Protein AF-A0A976SJD8-F1 (afdb_monomer_lite)

Structure (mmCIF, N/CA/C/O backbone):
data_AF-A0A976SJD8-F1
#
_entry.id   AF-A0A976SJD8-F1
#
loop_
_atom_site.group_PDB
_atom_site.id
_atom_site.type_symbol
_atom_site.label_atom_id
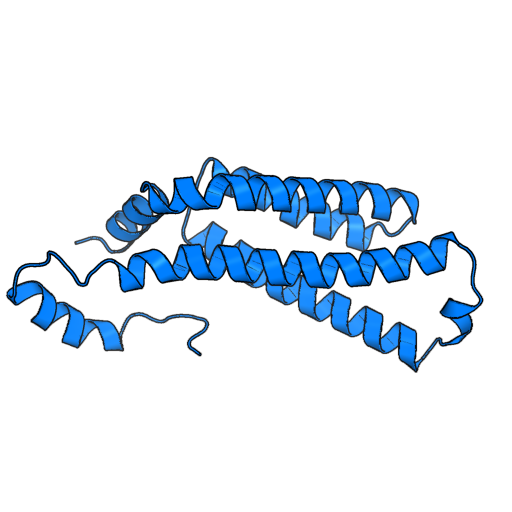_atom_site.label_alt_id
_atom_site.label_comp_id
_atom_site.label_asym_id
_atom_site.label_entity_id
_atom_site.label_seq_id
_atom_site.pdbx_PDB_ins_code
_atom_site.Cartn_x
_atom_site.Cartn_y
_atom_site.Cartn_z
_atom_site.occupancy
_atom_site.B_iso_or_equiv
_atom_site.auth_seq_id
_atom_site.auth_comp_id
_atom_site.auth_asym_id
_atom_site.auth_atom_id
_atom_site.pdbx_PDB_model_num
ATOM 1 N N . MET A 1 1 ? 26.470 -10.036 -21.284 1.00 49.03 1 MET A N 1
ATOM 2 C CA . MET A 1 1 ? 25.476 -8.949 -21.304 1.00 49.03 1 MET A CA 1
ATOM 3 C C . MET A 1 1 ? 25.027 -8.774 -19.870 1.00 49.03 1 MET A C 1
ATOM 5 O O . MET A 1 1 ? 24.767 -9.789 -19.232 1.00 49.03 1 MET A O 1
ATOM 9 N N . ASP A 1 2 ? 25.121 -7.561 -19.330 1.00 46.69 2 ASP A N 1
ATOM 10 C CA . ASP A 1 2 ? 24.911 -7.318 -17.902 1.00 46.69 2 ASP A CA 1
ATOM 11 C C . ASP A 1 2 ? 23.404 -7.341 -17.617 1.00 46.69 2 ASP A C 1
ATOM 13 O O . ASP A 1 2 ? 22.650 -6.520 -18.135 1.00 46.69 2 ASP A O 1
ATOM 17 N N . TYR A 1 3 ? 22.942 -8.336 -16.862 1.00 47.59 3 TYR A N 1
ATOM 18 C CA . TYR A 1 3 ? 21.511 -8.598 -16.640 1.00 47.59 3 TYR A CA 1
ATOM 19 C C . TYR A 1 3 ? 20.806 -7.408 -15.959 1.00 47.59 3 TYR A C 1
ATOM 21 O O . TYR A 1 3 ? 19.612 -7.169 -16.147 1.00 47.59 3 TYR A O 1
ATOM 29 N N . ASP A 1 4 ? 21.578 -6.629 -15.199 1.00 47.62 4 ASP A N 1
ATOM 30 C CA . ASP A 1 4 ? 21.141 -5.397 -14.551 1.00 47.62 4 ASP A CA 1
ATOM 31 C C . ASP A 1 4 ? 20.904 -4.251 -15.547 1.00 47.62 4 ASP A C 1
ATOM 33 O O . ASP A 1 4 ? 20.034 -3.416 -15.299 1.00 47.62 4 ASP A O 1
ATOM 37 N N . GLU A 1 5 ? 21.620 -4.209 -16.678 1.00 49.66 5 GLU A N 1
ATOM 38 C CA . GLU A 1 5 ? 21.401 -3.210 -17.734 1.00 49.66 5 GLU A CA 1
ATOM 39 C C . GLU A 1 5 ? 20.125 -3.516 -18.532 1.00 49.66 5 GLU A C 1
ATOM 41 O O . GLU A 1 5 ? 19.292 -2.626 -18.687 1.00 49.66 5 GLU A O 1
ATOM 46 N N . GLU A 1 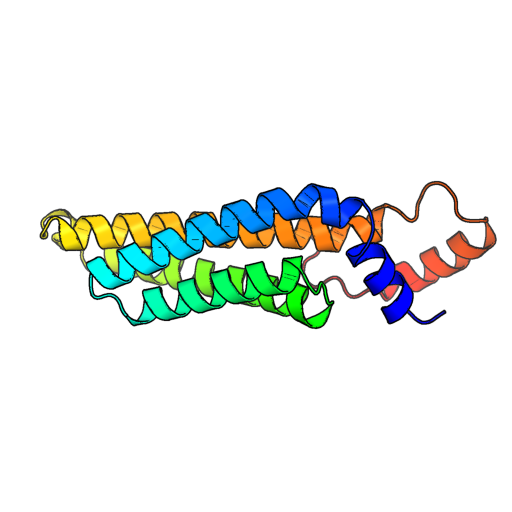6 ? 19.885 -4.773 -18.926 1.00 51.97 6 GLU A N 1
ATOM 47 C CA . GLU A 1 6 ? 18.648 -5.168 -19.630 1.00 51.97 6 GLU A CA 1
ATOM 48 C C . GLU A 1 6 ? 17.393 -4.979 -18.765 1.00 51.97 6 GLU A C 1
ATOM 50 O O . GLU A 1 6 ? 16.363 -4.490 -19.238 1.00 51.97 6 GLU A O 1
ATOM 55 N N . LEU A 1 7 ? 17.451 -5.338 -17.478 1.00 53.47 7 LEU A N 1
ATOM 56 C CA . LEU A 1 7 ? 16.307 -5.191 -16.578 1.00 53.47 7 LEU A CA 1
ATOM 57 C C . LEU A 1 7 ? 16.026 -3.717 -16.256 1.00 53.47 7 LEU A C 1
ATOM 59 O O . LEU A 1 7 ? 14.864 -3.326 -16.128 1.00 53.47 7 LEU A O 1
ATOM 63 N N . LYS A 1 8 ? 17.073 -2.890 -16.163 1.00 52.78 8 LYS A N 1
ATOM 64 C CA . LYS A 1 8 ? 16.961 -1.436 -16.004 1.00 52.78 8 LYS A CA 1
ATOM 65 C C . LYS A 1 8 ? 16.375 -0.779 -17.252 1.00 52.78 8 LYS A C 1
ATOM 67 O O . LYS A 1 8 ? 15.455 0.018 -17.100 1.00 52.78 8 LYS A O 1
ATOM 72 N N . ASP A 1 9 ? 16.825 -1.158 -18.445 1.00 53.09 9 ASP A N 1
ATOM 73 C CA . ASP A 1 9 ? 16.273 -0.664 -19.711 1.00 53.09 9 ASP A CA 1
ATOM 74 C C . ASP A 1 9 ? 14.815 -1.103 -19.892 1.00 53.09 9 ASP A C 1
ATOM 76 O O . ASP A 1 9 ? 13.975 -0.317 -20.326 1.00 53.09 9 ASP A O 1
ATOM 80 N N . THR A 1 10 ? 14.452 -2.313 -19.456 1.00 55.28 10 THR A N 1
ATOM 81 C CA . THR A 1 10 ? 13.058 -2.776 -19.540 1.00 55.28 10 THR A CA 1
ATOM 82 C C . THR A 1 10 ? 12.154 -2.105 -18.499 1.00 55.28 10 THR A C 1
ATOM 84 O O . THR A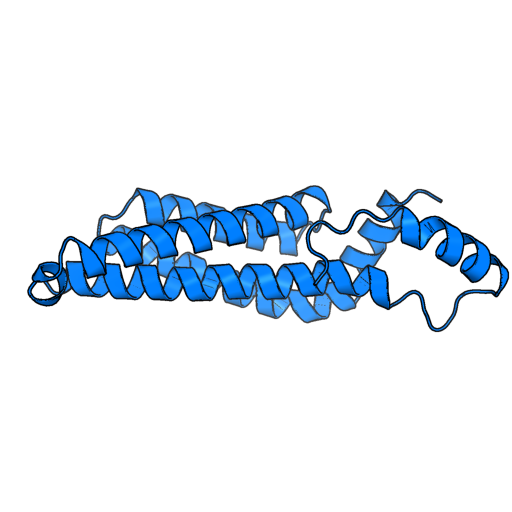 1 10 ? 11.008 -1.771 -18.802 1.00 55.28 10 THR A O 1
ATOM 87 N N . LEU A 1 11 ? 12.659 -1.833 -17.291 1.00 55.66 11 LEU A N 1
ATOM 88 C CA . LEU A 1 11 ? 11.973 -1.010 -16.285 1.00 55.66 11 LEU A CA 1
ATOM 89 C C . LEU A 1 11 ? 11.895 0.476 -16.678 1.00 55.66 11 LEU A C 1
ATOM 91 O O . LEU A 1 11 ? 11.075 1.198 -16.120 1.00 55.66 11 LEU A O 1
ATOM 95 N N . GLN A 1 12 ? 12.732 0.935 -17.611 1.00 53.56 12 GLN A N 1
ATOM 96 C CA . GLN A 1 12 ? 12.678 2.276 -18.199 1.00 53.56 12 GLN A CA 1
ATOM 97 C C . GLN A 1 12 ? 11.912 2.333 -19.533 1.00 53.56 12 GLN A C 1
ATOM 99 O O . GLN A 1 12 ? 11.677 3.428 -20.035 1.00 53.56 12 GLN A O 1
ATOM 104 N N . SER A 1 13 ? 11.503 1.190 -20.093 1.00 55.72 13 SER A N 1
ATOM 105 C CA . SER A 1 13 ? 10.782 1.102 -21.372 1.00 55.72 13 SER A CA 1
ATOM 106 C C . SER A 1 13 ? 9.308 1.540 -21.280 1.00 55.72 13 SER A C 1
ATOM 108 O O . SER A 1 13 ? 8.735 1.602 -20.186 1.00 55.72 13 SER A O 1
ATOM 110 N N . ASP A 1 14 ? 8.668 1.739 -22.442 1.00 52.22 14 ASP A N 1
ATOM 111 C CA . ASP A 1 14 ? 7.238 2.068 -22.657 1.00 52.22 14 ASP A CA 1
ATOM 112 C C . ASP A 1 14 ? 6.257 1.262 -21.775 1.00 52.22 14 ASP A C 1
ATOM 114 O O . ASP A 1 14 ? 5.140 1.682 -21.455 1.00 52.22 14 ASP A O 1
ATOM 118 N N . LEU A 1 15 ? 6.672 0.072 -21.342 1.00 54.44 15 LEU A N 1
ATOM 119 C CA . LEU A 1 15 ? 5.874 -0.836 -20.534 1.00 54.44 15 LEU A CA 1
ATOM 120 C C . LEU A 1 15 ? 5.741 -0.386 -19.070 1.00 54.44 15 LEU A C 1
ATOM 122 O O . LEU A 1 15 ? 4.659 -0.510 -18.488 1.00 54.44 15 LEU A O 1
ATOM 126 N N . PHE A 1 16 ? 6.785 0.208 -18.489 1.00 63.91 16 PHE A N 1
ATOM 127 C CA . PHE A 1 16 ? 6.686 0.885 -17.194 1.00 63.91 16 PHE A CA 1
ATOM 128 C C . PHE A 1 16 ? 5.857 2.164 -17.302 1.00 63.91 16 PHE A C 1
ATOM 130 O O . PHE A 1 16 ? 5.023 2.441 -16.438 1.00 63.91 16 PHE A O 1
ATOM 137 N N . GLU A 1 17 ? 6.013 2.896 -18.405 1.00 62.31 17 GLU A N 1
ATOM 138 C CA . GLU A 1 17 ? 5.270 4.125 -18.673 1.00 62.31 17 GLU A CA 1
ATOM 139 C C . GLU A 1 17 ? 3.753 3.868 -18.678 1.00 62.31 17 GLU A C 1
ATOM 141 O O . GLU A 1 17 ? 3.000 4.585 -18.013 1.00 62.31 17 GLU A O 1
ATOM 146 N N . SER A 1 18 ? 3.311 2.755 -19.280 1.00 68.19 18 SER A N 1
ATOM 147 C CA . SER A 1 18 ? 1.899 2.338 -19.282 1.00 68.19 18 SER A CA 1
ATOM 148 C C . SER A 1 18 ? 1.322 2.008 -17.892 1.00 68.19 18 SER A C 1
ATOM 150 O O . SER A 1 18 ? 0.116 2.146 -17.679 1.00 68.19 18 SER A O 1
ATOM 152 N N . HIS A 1 19 ? 2.166 1.616 -16.927 1.00 76.31 19 HIS A N 1
ATOM 153 C CA . HIS A 1 19 ? 1.756 1.270 -15.558 1.00 76.31 19 HIS A CA 1
ATOM 154 C C . HIS A 1 19 ? 2.015 2.390 -14.536 1.00 76.31 19 HIS A C 1
ATOM 156 O O . HIS A 1 19 ? 1.460 2.364 -13.433 1.00 76.31 19 HIS A O 1
ATOM 162 N N . SER A 1 20 ? 2.815 3.393 -14.903 1.00 81.12 20 SER A N 1
ATOM 163 C CA . SER A 1 20 ? 3.207 4.516 -14.046 1.00 81.12 20 SER A CA 1
ATOM 164 C C . SER A 1 20 ? 2.008 5.328 -13.541 1.00 81.12 20 SER A C 1
ATOM 166 O O . SER A 1 20 ? 1.957 5.694 -12.367 1.00 81.12 20 SER A O 1
ATOM 168 N N . SER A 1 21 ? 0.996 5.538 -14.388 1.00 85.56 21 SER A N 1
ATOM 169 C CA . SER A 1 21 ? -0.238 6.255 -14.046 1.00 85.56 21 SER A CA 1
ATOM 170 C C . SER A 1 21 ? -1.061 5.518 -12.983 1.00 85.56 21 SER A C 1
ATOM 172 O O . SER A 1 21 ? -1.553 6.139 -12.038 1.00 85.56 21 SER A O 1
ATOM 174 N N . TYR A 1 22 ? -1.146 4.187 -13.075 1.00 87.06 22 TYR A N 1
ATOM 175 C CA . TYR A 1 22 ? -1.802 3.351 -12.069 1.00 87.06 22 TYR A CA 1
ATOM 176 C C . TYR A 1 22 ? -1.043 3.365 -10.742 1.00 87.06 22 TYR A C 1
ATOM 178 O O . TYR A 1 22 ? -1.665 3.483 -9.688 1.00 87.06 22 TYR A O 1
ATOM 186 N N . LEU A 1 23 ? 0.291 3.293 -10.778 1.00 89.50 23 LEU A N 1
ATOM 187 C CA . LEU A 1 23 ? 1.126 3.395 -9.577 1.00 89.50 23 LEU A CA 1
ATOM 188 C C . LEU A 1 23 ? 1.012 4.778 -8.921 1.00 89.50 23 LEU A C 1
ATOM 190 O O . LEU A 1 23 ? 0.907 4.861 -7.700 1.00 89.50 23 LEU A O 1
ATOM 194 N N . ALA A 1 24 ? 0.962 5.855 -9.710 1.00 90.44 24 ALA A N 1
ATOM 195 C CA . ALA A 1 24 ? 0.755 7.213 -9.206 1.00 90.44 24 ALA A CA 1
ATOM 196 C C . ALA A 1 24 ? -0.616 7.355 -8.536 1.00 90.44 24 ALA A C 1
ATOM 198 O O . ALA A 1 24 ? -0.723 7.898 -7.435 1.00 90.44 24 ALA A O 1
ATOM 199 N N . PHE A 1 25 ? -1.660 6.820 -9.172 1.00 92.81 25 PHE A N 1
ATOM 200 C CA . PHE A 1 25 ? -3.009 6.821 -8.622 1.00 92.81 25 PHE A CA 1
ATOM 201 C C . PHE A 1 25 ? -3.095 6.020 -7.317 1.00 92.81 25 PHE A C 1
ATOM 203 O O . PHE A 1 25 ? -3.610 6.526 -6.320 1.00 92.81 25 PHE A O 1
ATOM 210 N N . LEU A 1 26 ? -2.539 4.806 -7.279 1.00 93.75 26 LEU A N 1
ATOM 211 C CA . LEU A 1 26 ? -2.496 3.993 -6.062 1.00 93.75 26 LEU A CA 1
ATOM 212 C C . LEU A 1 26 ? -1.691 4.679 -4.953 1.00 93.75 26 LEU A C 1
ATOM 214 O O . LEU A 1 26 ? -2.146 4.728 -3.813 1.00 93.75 26 LEU A O 1
ATOM 218 N N . SER A 1 27 ? -0.546 5.279 -5.284 1.00 93.88 27 SER A N 1
ATOM 219 C CA . SER A 1 27 ? 0.247 6.075 -4.345 1.00 93.88 27 SER A CA 1
ATOM 220 C C . SER A 1 27 ? -0.569 7.224 -3.752 1.00 93.88 27 SER A C 1
ATOM 222 O O . SER A 1 27 ? -0.528 7.453 -2.545 1.00 93.88 27 SER A O 1
ATOM 224 N N . PHE A 1 28 ? -1.335 7.943 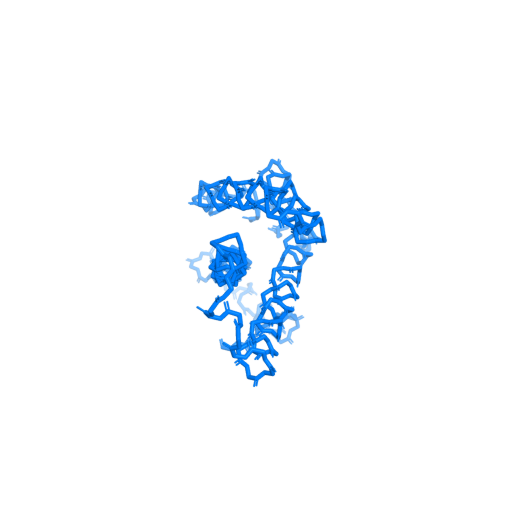-4.572 1.00 95.69 28 PHE A N 1
ATOM 225 C CA . PHE A 1 28 ? -2.206 9.018 -4.101 1.00 95.69 28 PHE A CA 1
ATOM 226 C C . PHE A 1 28 ? -3.302 8.501 -3.156 1.00 95.69 28 PHE A C 1
ATOM 228 O O . PHE A 1 28 ? -3.513 9.067 -2.084 1.00 95.69 28 PHE A O 1
ATOM 235 N N . LEU A 1 29 ? -3.951 7.386 -3.503 1.00 96.38 29 LEU A N 1
ATOM 236 C CA . LEU A 1 29 ? -4.947 6.734 -2.650 1.00 96.38 29 LEU A CA 1
ATOM 237 C C . LEU A 1 29 ? -4.372 6.282 -1.298 1.00 96.38 29 LEU A C 1
ATOM 239 O O . LEU A 1 29 ? -5.035 6.430 -0.269 1.00 96.38 29 LEU A O 1
ATOM 243 N N . ILE A 1 30 ? -3.138 5.774 -1.284 1.00 94.94 30 ILE A N 1
ATOM 244 C CA . ILE A 1 30 ? -2.421 5.396 -0.059 1.00 94.94 30 ILE A CA 1
ATOM 245 C C . ILE A 1 30 ? -2.117 6.634 0.797 1.00 94.94 30 ILE A C 1
ATOM 247 O O . ILE A 1 30 ? -2.290 6.598 2.014 1.00 94.94 30 ILE A O 1
ATOM 251 N N . LEU A 1 31 ? -1.721 7.753 0.183 1.00 95.81 31 LEU A N 1
ATOM 252 C CA . LEU A 1 31 ? -1.468 9.005 0.905 1.00 95.81 31 LEU A CA 1
ATOM 253 C C . LEU A 1 31 ? -2.751 9.617 1.492 1.00 95.81 31 LEU A C 1
ATOM 255 O O . LEU A 1 31 ? -2.712 10.201 2.576 1.00 95.81 31 LEU A O 1
ATOM 259 N N . ILE A 1 32 ? -3.903 9.433 0.838 1.00 95.31 32 ILE A N 1
ATOM 260 C CA . ILE A 1 32 ? -5.203 9.749 1.447 1.00 95.31 32 ILE A CA 1
ATOM 261 C C . ILE A 1 32 ? -5.443 8.857 2.671 1.00 95.31 32 ILE A C 1
ATOM 263 O O . ILE A 1 32 ? -5.813 9.371 3.729 1.00 95.31 32 ILE A O 1
ATOM 267 N N . SER A 1 33 ? -5.193 7.546 2.562 1.00 94.06 33 SER A N 1
ATOM 268 C CA . SER A 1 33 ? -5.327 6.620 3.698 1.00 94.06 33 SER A CA 1
ATOM 269 C C . SER A 1 33 ? -4.434 7.025 4.874 1.00 94.06 33 SER A C 1
ATOM 271 O O . SER A 1 33 ? -4.887 7.062 6.016 1.00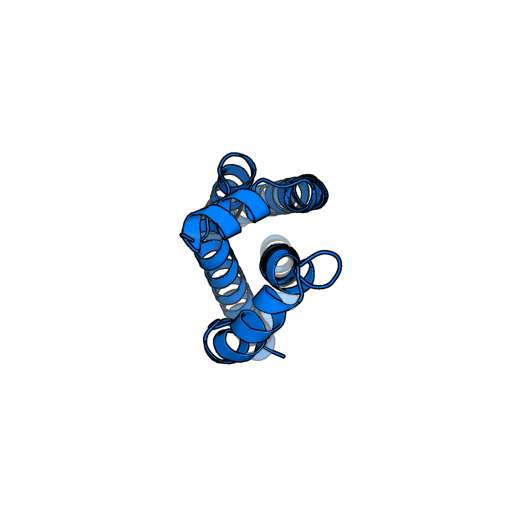 94.06 33 SER A O 1
ATOM 273 N N . PHE A 1 34 ? -3.190 7.433 4.606 1.00 95.31 34 PHE A N 1
ATOM 274 C CA . PHE A 1 34 ? -2.292 8.014 5.607 1.00 95.31 34 PHE A CA 1
ATOM 275 C C . PHE A 1 34 ? -2.946 9.171 6.382 1.00 95.31 34 PHE A C 1
ATOM 277 O O . PHE A 1 34 ? -2.948 9.157 7.616 1.00 95.31 34 PHE A O 1
ATOM 284 N N . GLY A 1 35 ? -3.544 10.143 5.683 1.00 92.75 35 GLY A N 1
ATOM 285 C CA . GLY A 1 35 ? -4.234 11.266 6.323 1.00 92.75 35 GLY A CA 1
ATOM 286 C C . GLY A 1 35 ? -5.427 10.822 7.177 1.00 92.75 35 GLY A C 1
ATOM 287 O O . GLY A 1 35 ? -5.649 11.351 8.269 1.00 92.75 35 GLY A O 1
ATOM 288 N N . LEU A 1 36 ? -6.160 9.804 6.724 1.00 94.50 36 LEU A N 1
ATOM 289 C CA . LEU A 1 36 ? -7.286 9.236 7.465 1.00 94.50 36 LEU A CA 1
ATOM 290 C C . LEU A 1 36 ? -6.835 8.467 8.718 1.00 94.50 36 LEU A C 1
ATOM 292 O O . LEU A 1 36 ? -7.488 8.577 9.754 1.00 94.50 36 LEU A O 1
ATOM 296 N N . HIS A 1 37 ? -5.693 7.773 8.683 1.00 93.81 37 HIS A N 1
ATOM 297 C CA . HIS A 1 37 ? -5.119 7.130 9.874 1.00 93.81 37 HIS A CA 1
ATOM 298 C C . HIS A 1 37 ? -4.616 8.131 10.911 1.00 93.81 37 HIS A C 1
ATOM 300 O O . HIS A 1 37 ? -4.759 7.885 12.110 1.00 93.81 37 HIS A O 1
ATOM 306 N N . ILE A 1 38 ? -4.087 9.284 10.482 1.00 93.81 38 ILE A N 1
ATOM 307 C CA . ILE A 1 38 ? -3.801 10.396 11.403 1.00 93.81 38 ILE A CA 1
ATOM 308 C C . ILE A 1 38 ? -5.093 10.851 12.081 1.00 93.81 38 ILE A C 1
ATOM 310 O O . ILE A 1 38 ? -5.125 11.002 13.302 1.00 93.81 38 ILE A O 1
ATOM 314 N N . TYR A 1 39 ? -6.167 11.029 11.307 1.00 91.12 39 TYR A N 1
ATOM 315 C CA . TYR A 1 39 ? -7.464 11.448 11.834 1.00 91.12 39 TYR A CA 1
ATOM 316 C C . TYR A 1 39 ? -8.045 10.449 12.850 1.00 91.12 39 TYR A C 1
ATOM 318 O O . TYR A 1 39 ? -8.643 10.856 13.846 1.00 91.12 39 TYR A O 1
ATOM 326 N N . THR A 1 40 ? -7.835 9.143 12.657 1.00 90.44 40 THR A N 1
ATOM 327 C CA . THR A 1 40 ? -8.250 8.105 13.617 1.00 90.44 40 THR A CA 1
ATOM 328 C C . THR A 1 40 ? -7.228 7.840 14.729 1.00 90.44 40 THR A C 1
ATOM 330 O O . THR A 1 40 ? -7.402 6.887 15.487 1.00 90.44 40 THR A O 1
ATOM 333 N N . TYR A 1 41 ? -6.180 8.663 14.856 1.00 88.50 41 TYR A N 1
ATOM 334 C CA . TYR A 1 41 ? -5.092 8.522 15.835 1.00 88.50 41 TYR A CA 1
ATOM 335 C C . TYR A 1 41 ? -4.322 7.189 15.756 1.00 88.50 41 TYR A C 1
ATOM 337 O O . TYR A 1 41 ? -3.723 6.753 16.740 1.00 88.50 41 TYR A O 1
ATOM 345 N N . ASN A 1 42 ? -4.295 6.543 14.587 1.00 88.75 42 ASN A N 1
ATOM 346 C CA . ASN A 1 42 ? -3.515 5.330 14.349 1.00 88.75 42 ASN A CA 1
ATOM 347 C C . ASN A 1 42 ? -2.175 5.682 13.683 1.00 88.75 42 ASN A C 1
ATOM 349 O O . ASN A 1 42 ? -1.990 5.588 12.470 1.00 88.75 42 ASN A O 1
ATOM 353 N N . THR A 1 43 ? -1.223 6.122 14.504 1.00 91.12 43 THR A N 1
ATOM 354 C CA . THR A 1 43 ? 0.081 6.615 14.038 1.00 91.12 43 THR A CA 1
ATOM 355 C C . THR A 1 43 ? 0.935 5.535 13.378 1.00 91.12 43 THR A C 1
ATOM 357 O O . THR A 1 43 ? 1.646 5.832 12.421 1.00 91.12 43 THR A O 1
ATOM 360 N N . ALA A 1 44 ? 0.848 4.285 13.839 1.00 91.38 44 ALA A N 1
ATOM 361 C CA . ALA A 1 44 ? 1.594 3.173 13.256 1.00 91.38 44 ALA A CA 1
ATOM 362 C C . ALA A 1 44 ? 1.167 2.917 11.801 1.00 91.38 44 ALA A C 1
ATOM 364 O O . ALA A 1 44 ? 2.014 2.866 10.908 1.00 91.38 44 ALA A O 1
ATOM 365 N N . ASN A 1 45 ? -0.143 2.841 11.551 1.00 92.19 45 ASN A N 1
ATOM 366 C CA . ASN A 1 45 ? -0.673 2.636 10.205 1.00 92.19 45 ASN A CA 1
ATOM 367 C C . ASN A 1 45 ? -0.453 3.861 9.312 1.00 92.19 45 ASN A C 1
ATOM 369 O O . ASN A 1 45 ? -0.151 3.707 8.131 1.00 92.19 45 ASN A O 1
ATOM 373 N N . ALA A 1 46 ? -0.523 5.070 9.878 1.00 94.31 46 ALA A N 1
ATOM 374 C CA . ALA A 1 46 ? -0.173 6.288 9.159 1.00 94.31 46 ALA A CA 1
ATOM 375 C C . ALA A 1 46 ? 1.277 6.234 8.641 1.00 94.31 46 ALA A C 1
ATOM 377 O O . ALA A 1 46 ? 1.511 6.427 7.451 1.00 94.31 46 ALA A O 1
ATOM 378 N N . ILE A 1 47 ? 2.253 5.914 9.496 1.00 95.62 47 ILE A N 1
ATOM 379 C CA . ILE A 1 47 ? 3.667 5.834 9.092 1.00 95.62 47 ILE A CA 1
ATOM 380 C C . ILE A 1 47 ? 3.876 4.766 8.012 1.00 95.62 47 ILE A C 1
ATOM 382 O O . ILE A 1 47 ? 4.577 5.020 7.033 1.00 95.62 47 ILE A O 1
ATOM 386 N N . ALA A 1 48 ? 3.245 3.599 8.161 1.00 94.00 48 ALA A N 1
ATOM 387 C CA . ALA A 1 48 ? 3.312 2.525 7.173 1.00 94.00 48 ALA A CA 1
ATOM 388 C C . ALA A 1 48 ? 2.789 2.959 5.791 1.00 94.00 48 ALA A C 1
ATOM 390 O O . ALA A 1 48 ? 3.471 2.780 4.779 1.00 94.00 48 ALA A O 1
ATOM 391 N N . ASN A 1 49 ? 1.617 3.598 5.750 1.00 93.75 49 ASN A N 1
ATOM 392 C CA . ASN A 1 49 ? 1.028 4.088 4.505 1.00 93.75 49 ASN A CA 1
ATOM 393 C C . ASN A 1 49 ? 1.832 5.250 3.906 1.00 93.75 49 ASN A C 1
ATOM 395 O O . ASN A 1 49 ? 2.031 5.295 2.694 1.00 93.75 49 ASN A O 1
ATOM 399 N N . LEU A 1 50 ? 2.373 6.151 4.731 1.00 96.00 50 LEU A N 1
ATOM 400 C CA . LEU A 1 50 ? 3.266 7.208 4.255 1.00 96.00 50 LEU A CA 1
ATOM 401 C C . LEU A 1 50 ? 4.511 6.621 3.576 1.00 96.00 50 LEU A C 1
ATOM 403 O O . LEU A 1 50 ? 4.870 7.056 2.483 1.00 96.00 50 LEU A O 1
ATOM 407 N N . ALA A 1 51 ? 5.145 5.623 4.198 1.00 94.94 51 ALA A N 1
ATOM 408 C CA . ALA A 1 51 ? 6.324 4.965 3.648 1.00 94.94 51 ALA A CA 1
ATOM 409 C C . ALA A 1 51 ? 6.016 4.283 2.307 1.00 94.94 51 ALA A C 1
ATOM 411 O O . ALA A 1 51 ? 6.720 4.534 1.329 1.00 94.94 51 ALA A O 1
ATOM 412 N N . LEU A 1 52 ? 4.943 3.484 2.229 1.00 93.88 52 LEU A N 1
ATOM 413 C CA . LEU A 1 52 ? 4.545 2.828 0.980 1.00 93.88 52 LEU A CA 1
ATOM 414 C C . LEU A 1 52 ? 4.230 3.853 -0.119 1.00 93.88 52 LEU A C 1
ATOM 416 O O . LEU A 1 52 ? 4.709 3.705 -1.243 1.00 93.88 52 LEU A O 1
ATOM 420 N N . GLY A 1 53 ? 3.466 4.903 0.199 1.00 93.19 53 GLY A N 1
ATOM 421 C CA . GLY A 1 53 ? 3.095 5.948 -0.755 1.00 93.19 53 GLY A CA 1
ATOM 422 C C . GLY A 1 53 ? 4.313 6.705 -1.290 1.00 93.19 53 GLY A C 1
ATOM 423 O O . GLY A 1 53 ? 4.536 6.757 -2.495 1.00 93.19 53 GLY A O 1
ATOM 424 N N . VAL A 1 54 ? 5.163 7.237 -0.409 1.00 94.19 54 VAL A N 1
ATOM 425 C CA . VAL A 1 54 ? 6.344 8.015 -0.823 1.00 94.19 54 VAL A CA 1
ATOM 426 C C . VAL A 1 54 ? 7.343 7.159 -1.603 1.00 94.19 54 VAL A C 1
ATOM 428 O O . VAL A 1 54 ? 7.862 7.613 -2.622 1.00 94.19 54 VAL A O 1
ATOM 431 N N . LEU A 1 55 ? 7.596 5.918 -1.174 1.00 92.88 55 LEU A N 1
ATOM 432 C CA . LEU A 1 55 ? 8.507 5.018 -1.887 1.00 92.88 55 LEU A CA 1
ATOM 433 C C . LEU A 1 55 ? 7.959 4.622 -3.261 1.00 92.88 55 LEU A C 1
ATOM 435 O O . LEU A 1 55 ? 8.727 4.547 -4.219 1.00 92.88 55 LEU A O 1
ATOM 439 N N . THR A 1 56 ? 6.644 4.421 -3.380 1.00 91.19 56 THR A N 1
ATOM 440 C CA . THR A 1 56 ? 5.992 4.169 -4.673 1.00 91.19 56 THR A CA 1
ATOM 441 C C . THR A 1 56 ? 6.149 5.373 -5.592 1.00 91.19 56 THR A C 1
ATOM 443 O O . THR A 1 56 ? 6.547 5.218 -6.743 1.00 91.19 56 THR A O 1
ATOM 446 N N . PHE A 1 57 ? 5.904 6.581 -5.080 1.00 89.94 57 PHE A N 1
ATOM 447 C CA . PHE A 1 57 ? 6.078 7.806 -5.853 1.00 89.94 57 PHE A CA 1
ATOM 448 C C . PHE A 1 57 ? 7.529 7.983 -6.311 1.00 89.94 57 PHE A C 1
ATOM 450 O O . PHE A 1 57 ? 7.777 8.278 -7.474 1.00 89.94 57 PHE A O 1
ATOM 457 N N . TYR A 1 58 ? 8.501 7.731 -5.431 1.00 89.12 58 TYR A N 1
ATOM 458 C CA . TYR A 1 58 ? 9.922 7.771 -5.775 1.00 89.12 58 TYR A CA 1
ATOM 459 C C . TYR A 1 58 ? 10.291 6.763 -6.873 1.00 89.12 58 TYR A C 1
ATOM 461 O O . TYR A 1 58 ? 10.999 7.112 -7.819 1.00 89.12 58 TYR A O 1
ATOM 469 N N . PHE A 1 59 ? 9.773 5.537 -6.776 1.00 86.69 59 PHE A N 1
ATOM 470 C CA . PHE A 1 59 ? 9.992 4.484 -7.764 1.00 86.69 59 PHE A CA 1
ATOM 471 C C . PHE A 1 59 ? 9.497 4.870 -9.166 1.00 86.69 59 PHE A C 1
ATOM 473 O O . PHE A 1 59 ? 10.135 4.494 -10.143 1.00 86.69 59 PHE A O 1
ATOM 480 N N . ILE A 1 60 ? 8.441 5.683 -9.281 1.00 85.62 60 ILE A N 1
ATOM 481 C CA . ILE A 1 60 ? 7.952 6.195 -10.575 1.00 85.62 60 ILE A CA 1
ATOM 482 C C . ILE A 1 60 ? 9.007 7.052 -11.290 1.00 85.62 60 ILE A C 1
ATOM 484 O O . ILE A 1 60 ? 9.171 6.933 -12.499 1.00 85.62 60 ILE A O 1
ATOM 488 N N . PHE A 1 61 ? 9.757 7.889 -10.569 1.00 82.88 61 PHE A N 1
ATOM 489 C CA . PHE A 1 61 ? 10.794 8.737 -11.181 1.00 82.88 61 PHE A CA 1
ATOM 490 C C . PHE A 1 61 ? 12.135 8.027 -11.338 1.00 82.88 61 PHE A C 1
ATOM 492 O O . PHE A 1 61 ? 12.950 8.409 -12.177 1.00 82.88 61 PHE A O 1
ATOM 499 N N . ARG A 1 62 ? 12.408 7.043 -10.479 1.00 81.56 62 ARG A N 1
ATOM 500 C CA . ARG A 1 62 ? 13.663 6.291 -10.465 1.00 81.56 62 ARG A CA 1
ATOM 501 C C . ARG A 1 62 ? 13.379 4.802 -10.297 1.00 81.56 62 ARG A C 1
ATOM 503 O O . ARG A 1 62 ? 13.581 4.270 -9.201 1.00 81.56 62 ARG A O 1
ATOM 510 N N . PRO A 1 63 ? 12.929 4.121 -11.363 1.00 76.56 63 PRO A N 1
ATOM 511 C CA . PRO A 1 63 ? 12.682 2.695 -11.294 1.00 76.56 63 PRO A CA 1
ATOM 512 C C . PRO A 1 63 ? 13.996 1.951 -11.040 1.00 76.56 63 PRO A C 1
ATOM 514 O O . PRO A 1 63 ? 15.028 2.235 -11.651 1.00 76.56 63 PRO A O 1
ATOM 517 N N . SER A 1 64 ? 13.974 1.010 -10.098 1.00 76.75 64 SER A N 1
ATOM 518 C CA . SER A 1 64 ? 15.111 0.134 -9.821 1.00 76.75 64 SER A CA 1
ATOM 519 C C . SER A 1 64 ? 14.652 -1.236 -9.337 1.00 76.75 64 SER A C 1
ATOM 521 O O . SER A 1 64 ? 13.592 -1.375 -8.723 1.00 76.75 64 SER A O 1
ATOM 523 N N . VAL A 1 65 ? 15.485 -2.244 -9.587 1.00 74.31 65 VAL A N 1
ATOM 524 C CA . VAL A 1 65 ? 15.257 -3.646 -9.203 1.00 74.31 65 VAL A CA 1
ATOM 525 C C . VAL A 1 65 ? 15.096 -3.787 -7.688 1.00 74.31 65 VAL A C 1
ATOM 527 O O . VAL A 1 65 ? 14.170 -4.428 -7.196 1.00 74.31 65 VAL A O 1
ATOM 530 N N . ILE A 1 66 ? 15.965 -3.119 -6.930 1.00 77.88 66 ILE A N 1
ATOM 531 C CA . ILE A 1 66 ? 15.915 -3.135 -5.467 1.00 77.88 66 ILE A CA 1
ATOM 532 C C . ILE A 1 66 ? 14.609 -2.499 -4.978 1.00 77.88 66 ILE A C 1
ATOM 534 O O . ILE A 1 66 ? 13.977 -3.029 -4.064 1.00 77.88 66 ILE A O 1
ATOM 538 N N . LEU A 1 67 ? 14.172 -1.396 -5.596 1.00 82.25 67 LEU A N 1
ATOM 539 C CA . LEU A 1 67 ? 12.944 -0.704 -5.204 1.00 82.25 67 LEU A CA 1
ATOM 540 C C . LEU A 1 67 ? 11.693 -1.515 -5.529 1.00 82.25 67 LEU A C 1
ATOM 542 O O . LEU A 1 67 ? 10.832 -1.619 -4.662 1.00 82.25 67 LEU A O 1
ATOM 546 N N . ILE A 1 68 ? 11.586 -2.120 -6.716 1.00 83.62 68 ILE A N 1
ATOM 547 C CA . ILE A 1 68 ? 10.400 -2.916 -7.068 1.00 83.62 68 ILE A CA 1
ATOM 548 C C . ILE A 1 68 ? 10.264 -4.147 -6.163 1.00 83.62 68 ILE A C 1
ATOM 550 O O . ILE A 1 68 ? 9.180 -4.390 -5.637 1.00 83.62 68 ILE A O 1
ATOM 554 N N . ILE A 1 69 ? 11.362 -4.858 -5.872 1.00 84.19 69 ILE A N 1
ATOM 555 C CA . ILE A 1 69 ? 11.358 -5.995 -4.936 1.00 84.19 69 ILE A CA 1
ATOM 556 C C . ILE A 1 69 ? 11.001 -5.530 -3.520 1.00 84.19 69 ILE A C 1
ATOM 558 O O . ILE A 1 69 ? 10.178 -6.160 -2.849 1.00 84.19 69 ILE A O 1
ATOM 562 N N . SER A 1 70 ? 11.581 -4.414 -3.068 1.00 88.06 70 SER A N 1
ATOM 563 C CA . SER A 1 70 ? 11.286 -3.844 -1.749 1.00 88.06 70 SER A CA 1
ATOM 564 C C . SER A 1 70 ? 9.816 -3.448 -1.633 1.00 88.06 70 SER A C 1
ATOM 566 O O . SER A 1 70 ? 9.169 -3.802 -0.653 1.00 88.06 70 SER A O 1
ATOM 568 N N . LEU A 1 71 ? 9.259 -2.782 -2.647 1.00 92.25 71 LEU A N 1
ATOM 569 C CA . LEU A 1 71 ? 7.858 -2.366 -2.684 1.00 92.25 71 LEU A CA 1
ATOM 570 C C . LEU A 1 71 ? 6.903 -3.561 -2.742 1.00 92.25 71 LEU A C 1
ATOM 572 O O . LEU A 1 71 ? 5.906 -3.570 -2.023 1.00 92.25 71 LEU A O 1
ATOM 576 N N . MET A 1 72 ? 7.209 -4.588 -3.539 1.00 91.94 72 MET A N 1
ATOM 577 C CA . MET A 1 72 ? 6.427 -5.828 -3.581 1.00 91.94 72 MET A CA 1
ATOM 578 C C . MET A 1 72 ? 6.418 -6.527 -2.218 1.00 91.94 72 MET A C 1
ATOM 580 O O . MET A 1 72 ? 5.355 -6.897 -1.717 1.00 91.94 72 MET A O 1
ATOM 584 N N . THR A 1 73 ? 7.592 -6.652 -1.593 1.00 93.12 73 THR A N 1
ATOM 585 C CA . THR A 1 73 ? 7.752 -7.274 -0.270 1.00 93.12 73 THR A CA 1
ATOM 586 C C . THR A 1 73 ? 7.006 -6.482 0.799 1.00 93.12 73 THR A C 1
ATOM 588 O O . THR A 1 73 ? 6.248 -7.055 1.579 1.00 93.12 73 THR A O 1
ATOM 591 N N . TYR A 1 74 ? 7.170 -5.158 0.803 1.00 93.38 74 TYR A N 1
ATOM 592 C CA . TYR A 1 74 ? 6.507 -4.263 1.745 1.00 93.38 74 TYR A CA 1
ATOM 593 C C . TYR A 1 74 ? 4.983 -4.314 1.593 1.00 93.38 74 TYR A C 1
ATOM 595 O O . TYR A 1 74 ? 4.270 -4.396 2.589 1.00 93.38 74 TYR A O 1
ATOM 603 N N . SER A 1 75 ? 4.483 -4.361 0.354 1.00 94.12 75 SER A N 1
ATOM 604 C CA . SER A 1 75 ? 3.049 -4.458 0.059 1.00 94.12 75 SER A CA 1
ATOM 605 C C . SER A 1 75 ? 2.440 -5.764 0.584 1.00 94.12 75 SER A C 1
ATOM 607 O O . SER A 1 75 ? 1.404 -5.735 1.243 1.00 94.12 75 SER A O 1
ATOM 609 N N . ILE A 1 76 ? 3.086 -6.918 0.369 1.00 93.81 76 ILE A N 1
ATOM 610 C CA . ILE A 1 76 ? 2.608 -8.194 0.937 1.00 93.81 76 ILE A CA 1
ATOM 611 C C . ILE A 1 76 ? 2.688 -8.184 2.466 1.00 93.81 76 ILE A C 1
ATOM 613 O O . ILE A 1 76 ? 1.747 -8.615 3.141 1.00 93.81 76 ILE A O 1
ATOM 617 N N . ALA A 1 77 ? 3.797 -7.699 3.028 1.00 94.44 77 ALA A N 1
ATOM 618 C CA . ALA A 1 77 ? 3.989 -7.649 4.473 1.00 94.44 77 ALA A CA 1
ATOM 619 C C . ALA A 1 77 ? 2.911 -6.786 5.150 1.00 94.44 77 ALA A C 1
ATOM 621 O O . ALA A 1 77 ? 2.291 -7.226 6.115 1.00 94.44 77 ALA A O 1
ATOM 622 N N . LEU A 1 78 ? 2.609 -5.605 4.603 1.00 92.94 78 LEU A N 1
ATOM 623 C CA . LEU A 1 78 ? 1.518 -4.765 5.096 1.00 92.94 78 LEU A CA 1
ATOM 624 C C . LEU A 1 78 ? 0.146 -5.407 4.901 1.00 92.94 78 LEU A C 1
ATOM 626 O O . LEU A 1 78 ? -0.621 -5.490 5.858 1.00 92.94 78 LEU A O 1
ATOM 630 N N . GLY A 1 79 ? -0.154 -5.926 3.708 1.00 93.44 79 GLY A N 1
ATOM 631 C CA . GLY A 1 79 ? -1.436 -6.580 3.438 1.00 93.44 79 GLY A CA 1
ATOM 632 C C . GLY A 1 79 ? -1.714 -7.746 4.394 1.00 93.44 79 GLY A C 1
ATOM 633 O O . GLY A 1 79 ? -2.823 -7.882 4.916 1.00 93.44 79 GLY A O 1
ATOM 634 N N . SER A 1 80 ? -0.695 -8.558 4.687 1.00 93.31 80 SER A N 1
ATOM 635 C CA . SER A 1 80 ? -0.785 -9.666 5.648 1.00 93.31 80 SER A CA 1
ATOM 636 C C . SER A 1 80 ? -0.909 -9.188 7.099 1.00 93.31 80 SER A C 1
ATOM 638 O O . SER A 1 80 ? -1.753 -9.708 7.832 1.00 93.31 80 SER A O 1
ATOM 640 N N . ALA A 1 81 ? -0.154 -8.162 7.505 1.00 93.81 81 ALA A N 1
ATOM 641 C CA . ALA A 1 81 ? -0.269 -7.562 8.833 1.00 93.81 81 ALA A CA 1
ATOM 642 C C . ALA A 1 81 ? -1.671 -6.978 9.070 1.00 93.81 81 ALA A C 1
ATOM 644 O O . ALA A 1 81 ? -2.304 -7.287 10.081 1.00 93.81 81 ALA A O 1
ATOM 645 N N . TYR A 1 82 ? -2.205 -6.206 8.119 1.00 93.69 82 TYR A N 1
ATOM 646 C CA . TYR A 1 82 ? -3.561 -5.664 8.200 1.00 93.69 82 TYR A CA 1
ATOM 647 C C . TYR A 1 82 ? -4.625 -6.760 8.216 1.00 93.69 82 TYR A C 1
ATOM 649 O O . TYR A 1 82 ? -5.565 -6.681 9.006 1.00 93.69 82 TYR A O 1
ATOM 657 N N . SER A 1 83 ? -4.452 -7.818 7.420 1.00 93.81 83 SER A N 1
ATOM 658 C CA . SER A 1 83 ? -5.353 -8.978 7.434 1.00 93.81 83 SER A CA 1
ATOM 659 C C . SER A 1 83 ? -5.378 -9.661 8.801 1.00 93.81 83 SER A C 1
ATOM 661 O O . SER A 1 83 ? -6.450 -10.000 9.304 1.00 93.81 83 SER A O 1
ATOM 663 N N . LEU A 1 84 ? -4.215 -9.812 9.444 1.00 92.75 84 LEU A N 1
ATOM 664 C CA . LEU A 1 84 ? -4.120 -10.368 10.791 1.00 92.75 84 LEU A CA 1
ATOM 665 C C . LEU A 1 84 ? -4.798 -9.461 11.826 1.00 92.75 84 LEU A C 1
ATOM 667 O O . LEU A 1 84 ? -5.554 -9.954 12.662 1.00 92.75 84 LEU A O 1
ATOM 671 N N . VAL A 1 85 ? -4.570 -8.144 11.762 1.00 89.81 85 VAL A N 1
ATOM 672 C CA . VAL A 1 85 ? -5.224 -7.173 12.657 1.00 89.81 85 VAL A CA 1
ATOM 673 C C . VAL A 1 85 ? -6.741 -7.213 12.484 1.00 89.81 85 VAL A C 1
ATOM 675 O O . VAL A 1 85 ? -7.469 -7.267 13.478 1.00 89.81 85 VAL A O 1
ATOM 678 N N . LEU A 1 86 ? -7.231 -7.241 11.242 1.00 89.94 86 LEU A N 1
ATOM 679 C CA . LEU A 1 86 ? -8.655 -7.349 10.942 1.00 89.94 86 LEU A CA 1
ATOM 680 C C . LEU A 1 86 ? -9.238 -8.648 11.513 1.00 89.94 86 LEU A C 1
ATOM 682 O O . LEU A 1 86 ? -10.243 -8.606 12.222 1.00 89.94 86 LEU A O 1
ATOM 686 N N . PHE A 1 87 ? -8.576 -9.783 11.277 1.00 89.31 87 PHE A N 1
ATOM 687 C CA . PHE A 1 87 ? -8.985 -11.084 11.803 1.00 89.31 87 PHE A CA 1
ATOM 688 C C . PHE A 1 87 ? -9.073 -11.069 13.335 1.00 89.31 87 PHE A C 1
ATOM 690 O O . PHE A 1 87 ? -10.122 -11.361 13.909 1.00 89.31 87 PHE A O 1
ATOM 697 N N . VAL A 1 88 ? -8.006 -10.653 14.022 1.00 87.31 88 VAL A N 1
ATOM 698 C CA . VAL A 1 88 ? -7.988 -10.583 15.491 1.00 87.31 88 VAL A CA 1
ATOM 699 C C . VAL A 1 88 ? -9.106 -9.680 16.010 1.00 87.31 88 VAL A C 1
ATOM 701 O O . VAL A 1 88 ? -9.789 -10.041 16.970 1.00 87.31 88 VAL A O 1
ATOM 704 N N . THR A 1 89 ? -9.339 -8.538 15.366 1.00 84.44 89 THR A N 1
ATOM 705 C CA . THR A 1 89 ? -10.334 -7.564 15.822 1.00 84.44 89 THR A CA 1
ATOM 706 C C . THR A 1 89 ? -11.763 -8.080 15.646 1.00 84.44 89 THR A C 1
ATOM 708 O O . THR A 1 89 ? -12.569 -7.963 16.568 1.00 84.44 89 THR A O 1
ATOM 711 N N . VAL A 1 90 ? -12.071 -8.721 14.514 1.00 83.25 90 VAL A N 1
ATOM 712 C CA . VAL A 1 90 ? -13.398 -9.299 14.244 1.00 83.25 90 VAL A CA 1
ATOM 713 C C . VAL A 1 90 ? -13.716 -10.451 15.201 1.00 83.25 90 VAL A C 1
ATOM 715 O O . VAL A 1 90 ? -14.814 -10.490 15.756 1.00 83.25 90 VAL A O 1
ATOM 718 N N . PHE A 1 91 ? -12.766 -11.362 15.435 1.00 81.50 91 PHE A N 1
ATOM 719 C CA . PHE A 1 91 ? -13.016 -12.571 16.227 1.00 81.50 91 PHE A CA 1
ATOM 720 C C . PHE A 1 91 ? -12.868 -12.367 17.740 1.00 81.50 91 PHE A C 1
ATOM 722 O O . PHE A 1 91 ? -13.637 -12.947 18.506 1.00 81.50 91 PHE A O 1
ATOM 729 N N . LYS A 1 92 ? -11.907 -11.555 18.202 1.00 81.50 92 LYS A N 1
ATOM 730 C CA . LYS A 1 92 ? -11.676 -11.344 19.645 1.00 81.50 92 LYS A CA 1
ATOM 731 C C . LYS A 1 92 ? -12.414 -10.140 20.219 1.00 81.50 92 LYS A C 1
ATOM 733 O O . LYS A 1 92 ? -12.667 -10.107 21.422 1.00 81.50 92 LYS A O 1
ATOM 738 N N . HIS A 1 93 ? -12.782 -9.163 19.391 1.00 77.31 93 HIS A N 1
ATOM 739 C CA . HIS A 1 93 ? -13.394 -7.918 19.854 1.00 77.31 93 HIS A CA 1
ATOM 740 C C . HIS A 1 93 ? -14.674 -7.563 19.079 1.00 77.31 93 HIS A C 1
ATOM 742 O O . HIS A 1 93 ? -14.781 -6.465 18.533 1.00 77.31 93 HIS A O 1
ATOM 748 N N . PRO A 1 94 ? -15.721 -8.414 19.109 1.00 69.00 94 PRO A N 1
ATOM 749 C CA . PRO A 1 94 ? -16.968 -8.155 18.379 1.00 69.00 94 PRO A CA 1
ATOM 750 C C . PRO A 1 94 ? -17.677 -6.865 18.829 1.00 69.00 94 PRO A C 1
ATOM 752 O O . PRO A 1 94 ? -18.438 -6.266 18.074 1.00 69.00 94 PRO A O 1
ATOM 755 N N . LYS A 1 95 ? -17.381 -6.369 20.039 1.00 72.00 95 LYS A N 1
ATOM 756 C CA . LYS A 1 95 ? -17.884 -5.081 20.542 1.00 72.00 95 LYS A CA 1
ATOM 757 C C . LYS A 1 95 ? -17.383 -3.871 19.741 1.00 72.00 95 LYS A C 1
ATOM 759 O O . LYS A 1 95 ? -17.977 -2.804 19.857 1.00 72.00 95 LYS A O 1
ATOM 764 N N . VAL A 1 96 ? -16.355 -4.014 18.896 1.00 66.31 96 VAL A N 1
ATOM 765 C CA . VAL A 1 96 ? -15.906 -2.954 17.974 1.00 66.31 96 VAL A CA 1
ATOM 766 C C . VAL A 1 96 ? -17.029 -2.538 17.013 1.00 66.31 96 VAL A C 1
ATOM 768 O O . VAL A 1 96 ? -17.158 -1.358 16.697 1.00 66.31 96 VAL A O 1
ATOM 771 N N . TRP A 1 97 ? -17.946 -3.436 16.653 1.00 63.97 97 TRP A N 1
ATOM 772 C CA . TRP A 1 97 ? -19.114 -3.097 15.825 1.00 63.97 97 TRP A CA 1
ATOM 773 C C . TRP A 1 97 ? -20.159 -2.226 16.543 1.00 63.97 97 TRP A C 1
ATOM 775 O O . TRP A 1 97 ? -20.978 -1.568 15.900 1.00 63.97 97 TRP A O 1
ATOM 785 N N . LEU A 1 98 ? -20.097 -2.161 17.874 1.00 66.19 98 LEU A N 1
ATOM 786 C CA . LEU A 1 98 ? -20.928 -1.300 18.722 1.00 66.19 98 LEU A CA 1
ATOM 787 C C . LEU A 1 98 ? -20.184 -0.034 19.180 1.00 66.19 98 LEU A C 1
ATOM 789 O O . LEU A 1 98 ? -20.737 0.765 19.929 1.00 66.19 98 LEU A O 1
ATOM 793 N N . SER A 1 99 ? -18.931 0.143 18.756 1.00 75.00 99 SER A N 1
ATOM 794 C CA . SER A 1 99 ? -18.071 1.238 19.206 1.00 75.00 99 SER A CA 1
ATOM 795 C C . SER A 1 99 ? -18.331 2.556 18.460 1.00 75.00 99 SER A C 1
ATOM 797 O O . SER A 1 99 ? -19.217 2.648 17.603 1.00 75.00 99 SER A O 1
ATOM 799 N N . SER A 1 100 ? -17.570 3.597 18.815 1.00 80.62 100 SER A N 1
ATOM 800 C CA . SER A 1 100 ? -17.683 4.930 18.221 1.00 80.62 100 SER A CA 1
ATOM 801 C C . SER A 1 100 ? -17.473 4.914 16.704 1.00 80.62 100 SER A C 1
ATOM 803 O O . SER A 1 100 ? -16.794 4.049 16.147 1.00 80.62 100 SER A O 1
ATOM 805 N N . THR A 1 101 ? -18.021 5.921 16.021 1.00 81.88 101 THR A N 1
ATOM 806 C CA . THR A 1 101 ? -17.871 6.099 14.568 1.00 81.88 101 THR A CA 1
ATOM 807 C C . THR A 1 101 ? -16.404 6.074 14.130 1.00 81.88 101 THR A C 1
ATOM 809 O O . THR A 1 101 ? -16.084 5.459 13.120 1.00 81.88 101 THR A O 1
ATOM 812 N N . THR A 1 102 ? -15.495 6.647 14.924 1.00 80.81 102 THR A N 1
ATOM 813 C CA . THR A 1 102 ? -14.046 6.652 14.659 1.00 80.81 102 THR A CA 1
ATOM 814 C C . THR A 1 102 ? -13.445 5.246 14.634 1.00 80.81 102 THR A C 1
ATOM 816 O O . THR A 1 102 ? -12.641 4.939 13.761 1.00 80.81 102 THR A O 1
ATOM 819 N N . LYS A 1 103 ? -13.862 4.361 15.547 1.00 81.31 103 LYS A N 1
ATOM 820 C CA . LYS A 1 103 ? -13.378 2.973 15.604 1.00 81.31 103 LYS A CA 1
ATOM 821 C C . LYS A 1 103 ? -13.942 2.113 14.473 1.00 81.31 103 LYS A C 1
ATOM 823 O O . LYS A 1 103 ? -13.250 1.241 13.957 1.00 81.31 103 LYS A O 1
ATOM 828 N N . LYS A 1 104 ? -15.175 2.389 14.040 1.00 84.94 104 LYS A N 1
ATOM 829 C CA . LYS A 1 104 ? -15.748 1.780 12.829 1.00 84.94 104 LYS A CA 1
ATOM 830 C C . LYS A 1 104 ? -15.015 2.240 11.570 1.00 84.94 104 LYS A C 1
ATOM 832 O O . LYS A 1 104 ? -14.697 1.411 10.724 1.00 84.94 104 LYS A O 1
ATOM 837 N N . LEU A 1 105 ? -14.717 3.536 11.471 1.00 88.31 105 LEU A N 1
ATOM 838 C CA . LEU A 1 105 ? -13.940 4.101 10.370 1.00 88.31 105 LEU A CA 1
ATOM 839 C C . LEU A 1 105 ? -12.548 3.464 10.297 1.00 88.31 105 LEU A C 1
ATOM 841 O O . LEU A 1 105 ? -12.141 3.050 9.222 1.00 88.31 105 LEU A O 1
ATOM 845 N N . GLU A 1 106 ? -11.865 3.293 11.430 1.00 88.06 106 GLU A N 1
ATOM 846 C CA . GLU A 1 106 ? -10.562 2.616 11.502 1.00 88.06 106 GLU A CA 1
ATOM 847 C C . GLU A 1 106 ? -10.611 1.186 10.926 1.00 88.06 106 GLU A C 1
ATOM 849 O O . GLU A 1 106 ? -9.739 0.798 10.155 1.00 88.06 106 GLU A O 1
ATOM 854 N N . MET A 1 107 ? -11.669 0.420 11.210 1.00 87.62 107 MET A N 1
ATOM 855 C CA . MET A 1 107 ? -11.855 -0.925 10.640 1.00 87.62 107 MET A CA 1
ATOM 856 C C . MET A 1 107 ? -12.077 -0.912 9.123 1.00 87.62 107 MET A C 1
ATOM 858 O O . MET A 1 107 ? -11.575 -1.785 8.407 1.00 87.62 107 MET A O 1
ATOM 862 N N . VAL A 1 108 ? -12.820 0.079 8.624 1.00 91.25 108 VAL A N 1
ATOM 863 C CA . VAL A 1 108 ? -13.012 0.282 7.182 1.00 91.25 108 VAL A CA 1
ATOM 864 C C . VAL A 1 108 ? -11.688 0.660 6.520 1.00 91.25 108 VAL A C 1
ATOM 866 O O . VAL A 1 108 ? -11.362 0.100 5.478 1.00 91.25 108 VAL A O 1
ATOM 869 N N . LEU A 1 109 ? -10.896 1.534 7.148 1.00 93.12 109 LEU A N 1
ATOM 870 C CA . LEU A 1 109 ? -9.574 1.929 6.658 1.00 93.12 109 LEU A CA 1
ATOM 871 C C . LEU A 1 109 ? -8.605 0.746 6.602 1.00 93.12 109 LEU A C 1
ATOM 873 O O . LEU A 1 109 ? -7.950 0.558 5.587 1.00 93.12 109 LEU A O 1
ATOM 877 N N . ILE A 1 110 ? -8.571 -0.105 7.631 1.00 92.25 110 ILE A N 1
ATOM 878 C CA . ILE A 1 110 ? -7.749 -1.327 7.618 1.00 92.25 110 ILE A CA 1
ATOM 879 C C . ILE A 1 110 ? -8.163 -2.246 6.461 1.00 92.25 110 ILE A C 1
ATOM 881 O O . ILE A 1 110 ? -7.313 -2.779 5.754 1.00 92.25 110 ILE A O 1
ATOM 885 N N . SER A 1 111 ? -9.468 -2.414 6.232 1.00 93.19 111 SER A N 1
ATOM 886 C CA . SER A 1 111 ? -9.972 -3.235 5.121 1.00 93.19 111 SER A CA 1
ATOM 887 C C . SER A 1 111 ? -9.587 -2.646 3.760 1.00 93.19 111 SER A C 1
ATOM 889 O O . SER A 1 111 ? -9.191 -3.371 2.850 1.00 93.19 111 SER A O 1
ATOM 891 N N . TYR A 1 112 ? -9.671 -1.323 3.634 1.00 95.00 112 TYR A N 1
ATOM 892 C CA . TYR A 1 112 ? -9.252 -0.583 2.452 1.00 95.00 112 TYR A CA 1
ATOM 893 C C . TYR A 1 112 ? -7.743 -0.722 2.188 1.00 95.00 112 TYR A C 1
ATOM 895 O O . TYR A 1 112 ? -7.344 -0.995 1.056 1.00 95.00 112 TYR A O 1
ATOM 903 N N . ASP A 1 113 ? -6.910 -0.649 3.225 1.00 94.38 113 ASP A N 1
ATOM 904 C CA . ASP A 1 113 ? -5.457 -0.800 3.106 1.00 94.38 113 ASP A CA 1
ATOM 905 C C . ASP A 1 113 ? -5.031 -2.210 2.694 1.00 94.38 113 ASP A C 1
ATOM 907 O O . ASP A 1 113 ? -4.054 -2.359 1.959 1.00 94.38 113 ASP A O 1
ATOM 911 N N . ILE A 1 114 ? -5.769 -3.252 3.101 1.00 95.38 114 ILE A N 1
ATOM 912 C CA . ILE A 1 114 ? -5.561 -4.619 2.591 1.00 95.38 114 ILE A CA 1
ATOM 913 C C . ILE A 1 114 ? -5.743 -4.633 1.072 1.00 95.38 114 ILE A C 1
ATOM 915 O O . ILE A 1 114 ? -4.885 -5.143 0.350 1.00 95.38 114 ILE A O 1
ATOM 919 N N . VAL A 1 115 ? -6.839 -4.047 0.578 1.00 95.88 115 VAL A N 1
ATOM 920 C CA . VAL A 1 115 ? -7.131 -3.995 -0.862 1.00 95.88 115 VAL A CA 1
ATOM 921 C C . VAL A 1 115 ? -6.050 -3.210 -1.601 1.00 95.88 115 VAL A C 1
ATOM 923 O O . VAL A 1 115 ? -5.522 -3.705 -2.596 1.00 95.88 115 VAL A O 1
ATOM 926 N N . LEU A 1 116 ? -5.666 -2.033 -1.102 1.00 94.31 116 LEU A N 1
ATOM 927 C CA . LEU A 1 116 ? -4.602 -1.229 -1.707 1.00 94.31 116 LEU A CA 1
ATOM 928 C C . LEU A 1 116 ? -3.263 -1.968 -1.738 1.00 94.31 116 LEU A C 1
ATOM 930 O O . LEU A 1 116 ? -2.591 -1.956 -2.765 1.00 94.31 116 LEU A O 1
ATOM 934 N N . SER A 1 117 ? -2.901 -2.651 -0.654 1.00 93.44 117 SER A N 1
ATOM 935 C CA . SER A 1 117 ? -1.653 -3.411 -0.557 1.00 93.44 117 SER A CA 1
ATOM 936 C C . SER A 1 117 ? -1.602 -4.557 -1.575 1.00 93.44 117 SER A C 1
ATOM 938 O O . SER A 1 117 ? -0.595 -4.755 -2.254 1.00 93.44 117 SER A O 1
ATOM 940 N N . LEU A 1 118 ? -2.707 -5.290 -1.742 1.00 92.69 118 LEU A N 1
ATOM 941 C CA . LEU A 1 118 ? -2.806 -6.373 -2.725 1.00 92.69 118 LEU A CA 1
ATOM 942 C C . LEU A 1 118 ? -2.809 -5.852 -4.168 1.00 92.69 118 LEU A C 1
ATOM 944 O O . LEU A 1 118 ? -2.169 -6.450 -5.035 1.00 92.69 118 LEU A O 1
ATOM 948 N N . LEU A 1 119 ? -3.491 -4.734 -4.433 1.00 92.69 119 LEU A N 1
ATOM 949 C CA . LEU A 1 119 ? -3.476 -4.083 -5.746 1.00 92.69 119 LEU A CA 1
ATOM 950 C C . LEU A 1 119 ? -2.078 -3.570 -6.096 1.00 92.69 119 LEU A C 1
ATOM 952 O O . LEU A 1 119 ? -1.604 -3.832 -7.200 1.00 92.69 119 LEU A O 1
ATOM 956 N N . MET A 1 120 ? -1.396 -2.917 -5.151 1.00 92.94 120 MET A N 1
ATOM 957 C CA . MET A 1 120 ? -0.007 -2.485 -5.307 1.00 92.94 120 MET A CA 1
ATOM 958 C C . MET A 1 120 ? 0.901 -3.658 -5.653 1.00 92.94 120 MET A C 1
ATOM 960 O O . MET A 1 120 ? 1.609 -3.607 -6.658 1.00 92.94 120 MET A O 1
ATOM 964 N N . PHE A 1 121 ? 0.832 -4.747 -4.884 1.00 92.06 121 PHE A N 1
ATOM 965 C CA . PHE A 1 121 ? 1.598 -5.949 -5.194 1.00 92.06 121 PHE A CA 1
ATOM 966 C C . PHE A 1 121 ? 1.271 -6.494 -6.590 1.00 92.06 121 PHE A C 1
ATOM 968 O O . PHE A 1 121 ? 2.181 -6.829 -7.340 1.00 92.06 121 PHE A O 1
ATOM 975 N N . SER A 1 122 ? -0.009 -6.560 -6.968 1.00 89.31 122 SER A N 1
ATOM 976 C CA . SER A 1 122 ? -0.428 -7.076 -8.274 1.00 89.31 122 SER A CA 1
ATOM 977 C C . SER A 1 122 ? 0.125 -6.245 -9.435 1.00 89.31 122 SER A C 1
ATOM 979 O O . SER A 1 122 ? 0.660 -6.812 -10.389 1.00 89.31 122 SER A O 1
ATOM 981 N N . VAL A 1 123 ? 0.045 -4.912 -9.348 1.00 87.81 123 VAL A N 1
ATOM 982 C CA . VAL A 1 123 ? 0.580 -4.006 -10.376 1.00 87.81 123 VAL A CA 1
ATOM 983 C C . VAL A 1 123 ? 2.098 -4.125 -10.452 1.00 87.81 123 VAL A C 1
ATOM 985 O O . VAL A 1 123 ? 2.632 -4.319 -11.540 1.00 87.81 123 VAL A O 1
ATOM 988 N N . LEU A 1 124 ? 2.798 -4.098 -9.316 1.00 86.94 124 LEU A N 1
ATOM 989 C CA . LEU A 1 124 ? 4.255 -4.242 -9.287 1.00 86.94 124 LEU A CA 1
ATOM 990 C C . LEU A 1 124 ? 4.707 -5.614 -9.807 1.00 86.94 124 LEU A C 1
ATOM 992 O O . LEU A 1 124 ? 5.660 -5.695 -10.570 1.00 86.94 124 LEU A O 1
ATOM 996 N N . ASN A 1 125 ? 3.989 -6.689 -9.479 1.00 85.12 125 ASN A N 1
ATOM 997 C CA . ASN A 1 125 ? 4.273 -8.026 -9.998 1.00 85.12 125 ASN A CA 1
ATOM 998 C C . ASN A 1 125 ? 4.047 -8.117 -11.515 1.00 85.12 125 ASN A C 1
ATOM 1000 O O . ASN A 1 125 ? 4.783 -8.819 -12.201 1.00 85.12 125 ASN A O 1
ATOM 1004 N N . LYS A 1 126 ? 3.054 -7.403 -12.065 1.00 79.94 126 LYS A N 1
ATOM 1005 C CA . LYS A 1 126 ? 2.871 -7.291 -13.522 1.00 79.94 126 LYS A CA 1
ATOM 1006 C C . LYS A 1 126 ? 4.019 -6.528 -14.173 1.00 79.94 126 LYS A C 1
ATOM 1008 O O . LYS A 1 126 ? 4.555 -7.007 -15.166 1.00 79.94 126 LYS A O 1
ATOM 1013 N N . VAL A 1 127 ? 4.429 -5.402 -13.587 1.00 76.12 127 VAL A N 1
ATOM 1014 C CA . VAL A 1 127 ? 5.604 -4.638 -14.039 1.00 76.12 127 VAL A CA 1
ATOM 1015 C C . VAL A 1 127 ? 6.863 -5.512 -13.996 1.00 76.12 127 VAL A C 1
ATOM 1017 O O . VAL A 1 127 ? 7.639 -5.492 -14.940 1.00 76.12 127 VAL A O 1
ATOM 1020 N N . TRP A 1 128 ? 7.028 -6.341 -12.961 1.00 74.81 128 TRP A N 1
ATOM 1021 C CA . TRP A 1 128 ? 8.144 -7.283 -12.829 1.00 74.81 128 TRP A CA 1
ATOM 1022 C C . TRP A 1 128 ? 8.102 -8.445 -13.836 1.00 74.81 128 TRP A C 1
ATOM 1024 O O . TRP A 1 128 ? 9.136 -8.822 -14.383 1.00 74.81 128 TRP A O 1
ATOM 1034 N N . LYS A 1 129 ? 6.922 -9.030 -14.091 1.00 64.31 129 LYS A N 1
ATOM 1035 C CA . LYS A 1 129 ? 6.742 -10.161 -15.025 1.00 64.31 129 LYS A CA 1
ATOM 1036 C C . LYS A 1 129 ? 6.696 -9.748 -16.496 1.00 64.31 129 LYS A C 1
ATOM 1038 O O . LYS A 1 129 ? 6.839 -10.600 -17.367 1.00 64.31 129 LYS A O 1
ATOM 1043 N N . SER A 1 130 ? 6.457 -8.479 -16.813 1.00 55.47 130 SER A N 1
ATOM 1044 C CA . SER A 1 130 ? 6.401 -8.064 -18.214 1.00 55.47 130 SER A CA 1
ATOM 1045 C C . SER A 1 130 ? 7.743 -8.218 -18.949 1.00 55.47 130 SER A C 1
ATOM 1047 O O . SER A 1 130 ? 7.727 -8.831 -20.015 1.00 55.47 130 SER A O 1
ATOM 1049 N N . PRO A 1 131 ? 8.893 -7.791 -18.383 1.00 49.72 131 PRO A N 1
ATOM 1050 C CA . PRO A 1 131 ? 10.215 -8.044 -18.957 1.00 49.72 131 PRO A CA 1
ATOM 1051 C C . PRO A 1 131 ? 10.508 -9.523 -19.234 1.00 49.72 131 PRO A C 1
ATOM 1053 O O . PRO A 1 131 ? 11.121 -9.856 -20.245 1.00 49.72 131 PRO A O 1
ATOM 1056 N N . SER A 1 132 ? 10.055 -10.433 -18.361 1.00 45.69 132 SER A N 1
ATOM 1057 C CA . SER A 1 132 ? 10.316 -11.869 -18.521 1.00 45.69 132 SER A CA 1
ATOM 1058 C C . SER A 1 132 ? 9.480 -12.528 -19.625 1.00 45.69 132 SER A C 1
ATOM 1060 O O . SER A 1 132 ? 9.847 -13.606 -20.094 1.00 45.69 132 SER A O 1
ATOM 1062 N N . ASN A 1 133 ? 8.392 -11.885 -20.067 1.00 41.72 133 ASN A N 1
ATOM 1063 C CA . ASN A 1 133 ? 7.493 -12.400 -21.103 1.00 41.72 133 ASN A CA 1
ATOM 1064 C C . ASN A 1 133 ? 7.711 -11.763 -22.488 1.00 41.72 133 ASN A C 1
ATOM 1066 O O . ASN A 1 133 ? 7.451 -12.421 -23.494 1.00 41.72 133 ASN A O 1
ATOM 1070 N N . THR A 1 134 ? 8.217 -10.528 -22.573 1.00 44.12 134 THR A N 1
ATOM 1071 C CA . THR A 1 134 ? 8.440 -9.820 -23.852 1.00 44.12 134 THR A CA 1
ATOM 1072 C C . THR A 1 134 ? 9.626 -10.337 -24.676 1.00 44.12 134 THR A C 1
ATOM 1074 O O . THR A 1 134 ? 9.731 -10.016 -25.855 1.00 44.12 134 THR A O 1
ATOM 1077 N N . ASN A 1 135 ? 10.472 -11.211 -24.123 1.00 43.78 135 ASN A N 1
ATOM 1078 C CA . ASN A 1 135 ? 11.604 -11.832 -24.829 1.00 43.78 135 ASN A CA 1
ATOM 1079 C C . ASN A 1 135 ? 11.215 -13.045 -25.708 1.00 43.78 135 ASN A C 1
ATOM 1081 O O . ASN A 1 135 ? 11.954 -14.028 -25.778 1.00 43.78 135 ASN A O 1
ATOM 1085 N N . THR A 1 136 ? 10.051 -13.024 -26.367 1.00 43.88 136 THR A N 1
ATOM 1086 C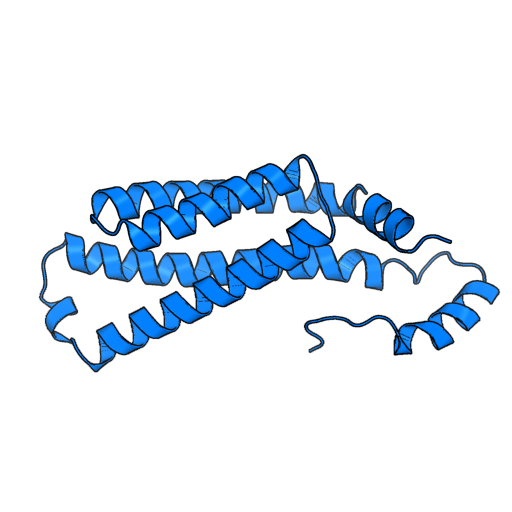 CA . THR A 1 136 ? 9.595 -14.163 -27.191 1.00 43.88 136 THR A CA 1
ATOM 1087 C C . THR A 1 136 ? 9.464 -13.906 -28.687 1.00 43.88 136 THR A C 1
ATOM 1089 O O . THR A 1 136 ? 9.587 -14.882 -29.424 1.00 43.88 136 THR A O 1
ATOM 1092 N N . ASP A 1 137 ? 9.363 -12.661 -29.164 1.00 42.09 137 ASP A N 1
ATOM 1093 C CA . ASP A 1 137 ? 8.903 -12.448 -30.548 1.00 42.09 137 ASP A CA 1
ATOM 1094 C C . ASP A 1 137 ? 9.931 -11.900 -31.553 1.00 42.09 137 ASP A C 1
ATOM 1096 O O . ASP A 1 137 ? 9.608 -11.837 -32.731 1.00 42.09 137 ASP A O 1
ATOM 1100 N N . ASN A 1 138 ? 11.170 -11.554 -31.168 1.00 44.50 138 ASN A N 1
ATOM 1101 C CA . ASN A 1 138 ? 12.159 -11.014 -32.128 1.00 44.50 138 ASN A CA 1
ATOM 1102 C C . ASN A 1 138 ? 13.633 -11.319 -31.804 1.00 44.50 138 ASN A C 1
ATOM 1104 O O . ASN A 1 138 ? 14.529 -10.555 -32.165 1.00 44.50 138 ASN A O 1
ATOM 1108 N N . LEU A 1 139 ? 13.919 -12.430 -31.124 1.00 44.41 139 LEU A N 1
ATOM 1109 C CA . LEU A 1 139 ? 15.301 -12.788 -30.804 1.00 44.41 139 LEU A CA 1
ATOM 1110 C C . LEU A 1 139 ? 15.857 -13.788 -31.829 1.00 44.41 139 LEU A C 1
ATOM 1112 O O . LEU A 1 139 ? 15.140 -14.670 -32.292 1.00 44.41 139 LEU A O 1
ATOM 1116 N N . PRO A 1 140 ? 17.124 -13.664 -32.246 1.00 40.62 140 PRO A N 1
ATOM 1117 C CA . PRO A 1 140 ? 17.727 -14.619 -33.165 1.00 40.62 140 PRO A CA 1
ATOM 1118 C C . PRO A 1 140 ? 17.832 -16.014 -32.524 1.00 40.62 140 PRO A C 1
ATOM 1120 O O . PRO A 1 140 ? 18.014 -16.157 -31.316 1.00 40.62 140 PRO A O 1
ATOM 1123 N N . THR A 1 141 ? 17.742 -17.066 -33.342 1.00 45.59 141 THR A N 1
ATOM 1124 C CA . THR A 1 141 ? 17.644 -18.486 -32.932 1.00 45.59 141 THR A CA 1
ATOM 1125 C C . THR A 1 141 ? 18.714 -18.968 -31.945 1.00 45.59 141 THR A C 1
ATOM 1127 O O . THR A 1 141 ? 18.451 -19.883 -31.167 1.00 45.59 141 THR A O 1
ATOM 1130 N N . TRP A 1 142 ? 19.895 -18.343 -31.917 1.00 48.22 142 TRP A N 1
ATOM 1131 C CA . TRP A 1 142 ? 20.961 -18.657 -30.958 1.00 48.22 142 TRP A CA 1
ATOM 1132 C C . TRP A 1 142 ? 20.652 -18.191 -29.523 1.00 48.22 142 TRP A C 1
ATOM 1134 O O . TRP A 1 142 ? 21.052 -18.861 -28.575 1.00 48.22 142 TRP A O 1
ATOM 1144 N N . TYR A 1 143 ? 19.872 -17.120 -29.353 1.00 40.34 143 TYR A N 1
ATOM 1145 C CA . TYR A 1 143 ? 19.468 -16.597 -28.045 1.00 40.34 143 TYR A CA 1
ATOM 1146 C C . TYR A 1 143 ? 18.392 -17.482 -27.390 1.00 40.34 143 TYR A C 1
ATOM 1148 O O . TYR A 1 143 ? 18.379 -17.638 -26.174 1.00 40.34 143 TYR A O 1
ATOM 1156 N N . TYR A 1 144 ? 17.547 -18.180 -28.165 1.00 45.72 144 TYR A N 1
ATOM 1157 C CA . TYR A 1 144 ? 16.612 -19.172 -27.604 1.00 45.72 144 TYR A CA 1
ATOM 1158 C C . TYR A 1 144 ? 17.318 -20.390 -26.998 1.00 45.72 144 TYR A C 1
ATOM 1160 O O . TYR A 1 144 ? 16.820 -20.944 -26.018 1.00 45.72 144 TYR A O 1
ATOM 1168 N N . ASN A 1 145 ? 18.479 -20.788 -27.531 1.00 47.53 145 ASN A N 1
ATOM 1169 C CA . ASN A 1 145 ? 19.275 -21.862 -26.934 1.00 47.53 145 ASN A CA 1
ATOM 1170 C C . ASN A 1 145 ? 19.868 -21.433 -25.584 1.00 47.53 145 ASN A C 1
ATOM 1172 O O . ASN A 1 145 ? 19.873 -22.228 -24.648 1.00 47.53 145 ASN A O 1
ATOM 1176 N N . GLU A 1 146 ? 20.281 -20.171 -25.440 1.00 46.62 146 GLU A N 1
ATOM 1177 C CA . GLU A 1 146 ? 20.757 -19.631 -24.161 1.00 46.62 146 GLU A CA 1
ATOM 1178 C C . GLU A 1 146 ? 19.616 -19.342 -23.175 1.00 46.62 146 GLU A C 1
ATOM 1180 O O . GLU A 1 146 ? 19.742 -19.687 -22.004 1.00 46.62 146 GLU A O 1
ATOM 1185 N N . ILE A 1 147 ? 18.464 -18.815 -23.614 1.00 47.38 147 ILE A N 1
ATOM 1186 C CA . ILE A 1 147 ? 17.279 -18.631 -22.754 1.00 47.38 147 ILE A CA 1
ATOM 1187 C C . ILE A 1 147 ? 16.722 -19.976 -22.279 1.00 47.38 147 ILE A C 1
ATOM 1189 O O . ILE A 1 147 ? 16.274 -20.073 -21.142 1.00 47.38 147 ILE A O 1
ATOM 1193 N N . ALA A 1 148 ? 16.706 -21.024 -23.106 1.00 50.06 148 ALA A N 1
ATOM 1194 C CA . ALA A 1 148 ? 16.241 -22.343 -22.670 1.00 50.06 148 ALA A CA 1
ATOM 1195 C C . ALA A 1 148 ? 17.133 -22.923 -21.557 1.00 50.06 148 ALA A C 1
ATOM 1197 O O . ALA A 1 148 ? 16.625 -23.562 -20.637 1.00 50.06 148 ALA A O 1
ATOM 1198 N N . LEU A 1 149 ? 18.436 -22.628 -21.602 1.00 45.78 149 LEU A N 1
ATOM 1199 C CA . LEU A 1 149 ? 19.396 -22.933 -20.540 1.00 45.78 149 LEU A CA 1
ATOM 1200 C C . LEU A 1 149 ? 19.258 -21.994 -19.321 1.00 45.78 149 LEU A C 1
ATOM 1202 O O . LEU A 1 149 ? 19.367 -22.457 -18.189 1.00 45.78 149 LEU A O 1
ATOM 1206 N N . ASN A 1 150 ? 18.953 -20.704 -19.516 1.00 46.41 150 ASN A N 1
ATOM 1207 C CA . ASN A 1 150 ? 18.858 -19.706 -18.438 1.00 46.41 150 ASN A CA 1
ATOM 1208 C C . ASN A 1 150 ? 17.467 -19.549 -17.805 1.00 46.41 150 ASN A C 1
ATOM 1210 O O . ASN A 1 150 ? 17.368 -19.038 -16.692 1.00 46.41 150 ASN A O 1
ATOM 1214 N N . LYS A 1 151 ? 16.386 -20.031 -18.429 1.00 47.19 151 LYS A N 1
ATOM 1215 C CA . LYS A 1 151 ? 15.039 -20.086 -17.824 1.00 47.19 151 LYS A CA 1
ATOM 1216 C C . LYS A 1 151 ? 15.006 -20.944 -16.561 1.00 47.19 151 LYS A C 1
ATOM 1218 O O . LYS A 1 151 ? 14.120 -20.757 -15.735 1.00 47.19 151 LYS A O 1
ATOM 1223 N N . GLN A 1 152 ? 15.973 -21.846 -16.391 1.00 46.81 152 GLN A N 1
ATOM 1224 C CA . GLN A 1 152 ? 16.162 -22.595 -15.149 1.00 46.81 152 GLN A CA 1
ATOM 1225 C C . GLN A 1 152 ? 16.826 -21.767 -14.030 1.00 46.81 152 GLN A C 1
ATOM 1227 O O . GLN A 1 152 ? 16.708 -22.144 -12.869 1.00 46.81 152 GLN A O 1
ATOM 1232 N N . ASN A 1 153 ? 17.465 -20.632 -14.349 1.00 42.62 153 ASN A N 1
ATOM 1233 C CA . ASN A 1 153 ? 18.265 -19.829 -13.415 1.00 42.62 153 ASN A CA 1
ATOM 1234 C C . ASN A 1 153 ? 17.689 -18.443 -13.081 1.00 42.62 153 ASN A C 1
ATOM 1236 O O . ASN A 1 153 ? 18.220 -17.768 -12.199 1.00 42.62 153 ASN A O 1
ATOM 1240 N N . ILE A 1 154 ? 16.604 -18.002 -13.725 1.00 47.94 154 ILE A N 1
ATOM 1241 C CA . ILE A 1 154 ? 15.935 -16.753 -13.334 1.00 47.94 154 ILE A CA 1
ATOM 1242 C C . ILE A 1 154 ? 15.065 -17.049 -12.114 1.00 47.94 154 ILE A C 1
ATOM 1244 O O . ILE A 1 154 ? 13.939 -17.538 -12.227 1.00 47.94 154 ILE A O 1
ATOM 1248 N N . TRP A 1 155 ? 15.599 -16.760 -10.929 1.00 42.56 155 TRP A N 1
ATOM 1249 C CA . TRP A 1 155 ? 14.850 -16.877 -9.686 1.00 42.56 155 TRP A CA 1
ATOM 1250 C C . TRP A 1 155 ? 13.730 -15.827 -9.661 1.00 42.56 155 TRP A C 1
ATOM 1252 O O . TRP A 1 155 ? 13.951 -14.645 -9.406 1.00 42.56 155 TRP A O 1
ATOM 1262 N N . MET A 1 156 ? 12.508 -16.258 -9.976 1.00 46.59 156 MET A N 1
ATOM 1263 C CA . MET A 1 156 ? 11.299 -15.456 -9.819 1.00 46.59 156 MET A CA 1
ATOM 1264 C C . MET A 1 156 ? 10.772 -15.649 -8.392 1.00 46.59 156 MET A C 1
ATOM 1266 O O . MET A 1 156 ? 10.381 -16.769 -8.059 1.00 46.59 156 MET A O 1
ATOM 1270 N N . PRO A 1 157 ? 10.699 -14.597 -7.556 1.00 38.41 157 PRO A N 1
ATOM 1271 C CA . PRO A 1 157 ? 10.327 -14.746 -6.148 1.00 38.41 157 PRO A CA 1
ATOM 1272 C C . PRO A 1 157 ? 8.924 -15.337 -5.938 1.00 38.41 157 PRO A C 1
ATOM 1274 O O . PRO A 1 157 ? 8.677 -15.954 -4.908 1.00 38.41 157 PRO A O 1
ATOM 1277 N N . PHE A 1 158 ? 8.011 -15.188 -6.907 1.00 46.50 158 PHE A N 1
ATOM 1278 C CA . PHE A 1 158 ? 6.636 -15.684 -6.807 1.00 46.50 158 PHE A CA 1
ATOM 1279 C C . PHE A 1 158 ? 6.146 -16.232 -8.160 1.00 46.50 158 PHE A C 1
ATOM 1281 O O . PHE A 1 158 ? 5.522 -15.529 -8.965 1.00 46.50 158 PHE A O 1
ATOM 1288 N N . THR A 1 159 ? 6.455 -17.500 -8.433 1.00 40.22 159 THR A N 1
ATOM 1289 C CA . THR A 1 159 ? 5.853 -18.275 -9.528 1.00 40.22 159 THR A CA 1
ATOM 1290 C C . THR A 1 159 ? 4.597 -18.983 -9.018 1.00 40.22 159 THR A C 1
ATOM 1292 O O . THR A 1 159 ? 4.663 -19.835 -8.139 1.00 40.22 159 THR A O 1
ATOM 1295 N N . VAL A 1 160 ? 3.449 -18.586 -9.566 1.00 33.44 160 VAL A N 1
ATOM 1296 C CA . VAL A 1 160 ? 2.201 -19.362 -9.609 1.00 33.44 160 VAL A CA 1
ATOM 1297 C C . VAL A 1 160 ? 1.822 -19.438 -11.075 1.00 33.44 160 VAL A C 1
ATOM 1299 O O . VAL A 1 160 ? 1.956 -18.373 -11.735 1.00 33.44 160 VAL A O 1
#

Radius of gyration: 19.4 Å; chains: 1; bounding box: 46×34×54 Å

pLDDT: mean 75.84, std 19.72, range [33.44, 96.38]

Sequence (160 aa):
MDYDEELKDTLQSDLFESHSSYLAFLSFLILISFGLHIYTYNTANAIANLALGVLTFYFIFRPSVILIISLMTYSIALGSAYSLVLFVTVFKHPKVWLSSTTKKLEMVLISYDIVLSLLMFSVLNKVWKSPSNTNTDNLPTWYYNEIALNKQNIWMPFTV

Secondary structure (DSSP, 8-state):
--HHHHHHHHHHSHHHHHHHHHHHHHHHHHHHHHHHHHHTT-HHHHHHHHHHHHHHHHHHHS--HHHHHHHHHHHHHHHHHHHHHHHHHHHH-GGGGGS-HHHHHHHHHHHHHHHHHHHHHHHHHHHHHHHHHSTTSS--HHHHHHHHHHTTT---S---

Organism: Theileria orientalis (NCBI:txid68886)

Foldseek 3Di:
DPPQVLLQVLCVDPLVVVLLVVLLVLLVVLQVLLVLCVVLVNNVSNVLSPVLSVLSNVCSVPPHPVSLVVSLVSLVVLLVVLVVVLVCCVPVPVCLVVDDPSSVSVSVSSVVSNVSSVVSNVSSVCSVCPSVPVPPDDDPPVVVVVCVVCVVPPDDVDDD